Protein AF-A0A2N2AQA7-F1 (afdb_monomer)

Foldseek 3Di:
DDDPDPDDWAWPDKDKDADDP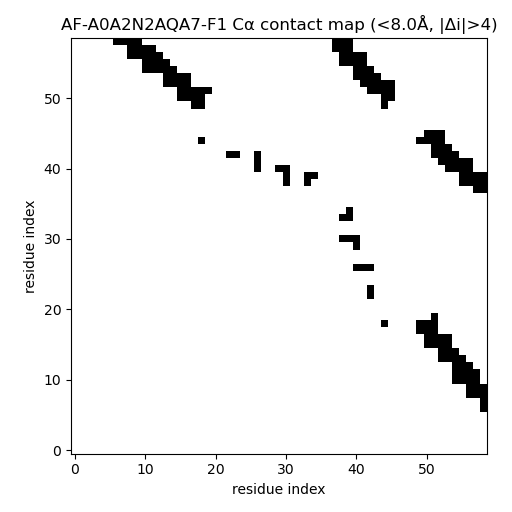CVVVVQVVCCVVCVVVQKHWDWDQDPPPRIIMITITGD

Sequence (59 aa):
MDEQNRDKLELIASKNFKPNDEMYKIVDYLNKNLKHKKVMFGLQKNSEDGTMTITIYEI

Structure (mmCIF, N/CA/C/O backbone):
data_AF-A0A2N2AQA7-F1
#
_entry.id   AF-A0A2N2AQA7-F1
#
loop_
_atom_site.group_PDB
_atom_site.id
_atom_site.type_symbol
_atom_site.label_atom_id
_atom_site.label_alt_id
_atom_site.label_comp_id
_atom_site.label_asym_id
_atom_site.label_entity_id
_atom_site.label_seq_id
_atom_site.pdbx_PDB_ins_code
_atom_site.Cartn_x
_atom_site.Cartn_y
_atom_site.Cartn_z
_atom_site.occupancy
_atom_site.B_iso_or_equiv
_atom_site.auth_seq_id
_atom_site.auth_comp_id
_atom_site.auth_asym_id
_atom_site.auth_atom_id
_atom_site.pdbx_PDB_model_num
ATOM 1 N N . MET A 1 1 ? 31.943 -0.532 -9.626 1.00 48.59 1 MET A N 1
ATOM 2 C CA . MET A 1 1 ? 31.451 0.170 -8.425 1.00 48.59 1 MET A CA 1
ATOM 3 C C . MET A 1 1 ? 30.436 1.174 -8.953 1.00 48.59 1 MET A C 1
ATOM 5 O O . MET A 1 1 ? 30.860 2.077 -9.652 1.00 48.59 1 MET A O 1
ATOM 9 N N . ASP A 1 2 ? 29.117 1.001 -8.900 1.00 45.78 2 ASP A N 1
ATOM 10 C CA . ASP A 1 2 ? 28.259 0.126 -8.099 1.00 45.78 2 ASP A CA 1
ATOM 11 C C . ASP A 1 2 ? 27.017 -0.260 -8.917 1.00 45.78 2 ASP A C 1
ATOM 13 O O . ASP A 1 2 ? 26.331 0.597 -9.468 1.00 45.78 2 ASP A O 1
ATOM 17 N N . GLU A 1 3 ? 26.732 -1.557 -9.015 1.00 49.19 3 GLU A N 1
ATOM 18 C CA . GLU A 1 3 ? 25.577 -2.100 -9.737 1.00 49.19 3 GLU A CA 1
ATOM 19 C C . GLU A 1 3 ? 24.530 -2.582 -8.717 1.00 49.19 3 GLU A C 1
ATOM 21 O O . GLU A 1 3 ? 24.245 -3.769 -8.600 1.00 49.19 3 GLU A O 1
ATOM 26 N N . GLN A 1 4 ? 24.012 -1.661 -7.896 1.00 51.66 4 GLN A N 1
ATOM 27 C CA . GLN A 1 4 ? 23.004 -1.961 -6.867 1.00 51.66 4 GLN A CA 1
ATOM 28 C C . GLN A 1 4 ? 21.981 -0.828 -6.730 1.00 51.66 4 GLN A C 1
ATOM 30 O O . GLN A 1 4 ? 22.017 -0.083 -5.757 1.00 51.66 4 GLN A O 1
ATOM 35 N N . ASN A 1 5 ? 21.079 -0.649 -7.700 1.00 50.03 5 ASN A N 1
ATOM 36 C CA . ASN A 1 5 ? 19.892 0.197 -7.478 1.00 50.03 5 ASN A CA 1
ATOM 37 C C . ASN A 1 5 ? 18.772 -0.016 -8.514 1.00 50.03 5 ASN A C 1
ATOM 39 O O . ASN A 1 5 ? 18.161 0.941 -8.973 1.00 50.03 5 ASN A O 1
ATOM 43 N N . ARG A 1 6 ? 18.507 -1.260 -8.937 1.00 49.53 6 ARG A N 1
ATOM 44 C CA . ARG A 1 6 ? 17.465 -1.529 -9.950 1.00 49.53 6 ARG A CA 1
ATOM 45 C C . ARG A 1 6 ? 16.082 -1.897 -9.399 1.00 49.53 6 ARG A C 1
ATOM 47 O O . ARG A 1 6 ? 15.171 -1.995 -10.201 1.00 49.53 6 ARG A O 1
ATOM 54 N N . ASP A 1 7 ? 15.911 -2.016 -8.079 1.00 59.84 7 ASP A N 1
ATOM 55 C CA . ASP A 1 7 ? 14.656 -2.507 -7.476 1.00 59.84 7 ASP A CA 1
ATOM 56 C C . ASP A 1 7 ? 14.225 -1.732 -6.210 1.00 59.84 7 ASP A C 1
ATOM 58 O O . ASP A 1 7 ? 13.592 -2.288 -5.309 1.00 59.84 7 ASP A O 1
ATOM 62 N N . LYS A 1 8 ? 14.609 -0.455 -6.070 1.00 70.56 8 LYS A N 1
ATOM 63 C CA . LYS A 1 8 ? 14.196 0.352 -4.911 1.00 70.56 8 LYS A CA 1
ATOM 64 C C . LYS A 1 8 ? 12.919 1.116 -5.242 1.00 70.56 8 LYS A C 1
ATOM 66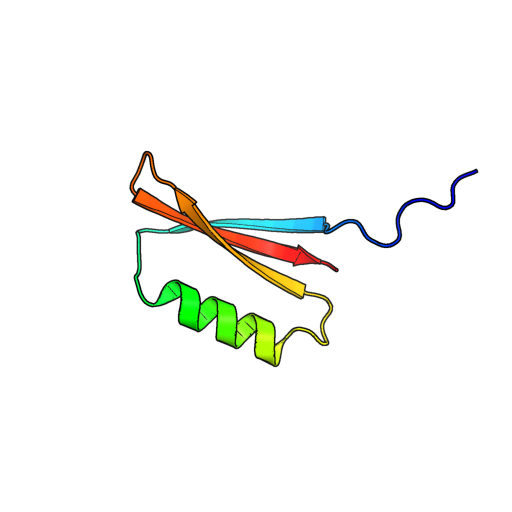 O O . LYS A 1 8 ? 12.938 1.999 -6.084 1.00 70.56 8 LYS A O 1
ATOM 71 N N . LEU A 1 9 ? 11.838 0.792 -4.532 1.00 84.06 9 LEU A N 1
ATOM 72 C CA . LEU A 1 9 ? 10.608 1.582 -4.542 1.00 84.06 9 LEU A CA 1
ATOM 73 C C . LEU A 1 9 ? 10.916 3.003 -4.054 1.00 84.06 9 LEU A C 1
ATOM 75 O O . LEU A 1 9 ? 11.245 3.192 -2.877 1.00 84.06 9 LEU A O 1
ATOM 79 N N . GLU A 1 10 ? 10.801 3.993 -4.934 1.00 92.75 10 GLU A N 1
ATOM 80 C CA . GLU A 1 10 ? 11.007 5.396 -4.572 1.00 92.75 10 GLU A CA 1
ATOM 81 C C . GLU A 1 10 ? 9.689 6.026 -4.129 1.00 92.75 10 GLU A C 1
ATOM 83 O O . GLU A 1 10 ? 8.692 5.992 -4.845 1.00 92.75 10 GLU A O 1
ATOM 88 N N . LEU A 1 11 ? 9.662 6.595 -2.922 1.00 94.25 11 LEU A N 1
ATOM 89 C CA . LEU A 1 11 ? 8.485 7.282 -2.397 1.00 94.25 11 LEU A CA 1
ATOM 90 C C . LEU A 1 11 ? 8.291 8.623 -3.119 1.00 94.25 11 LEU A C 1
ATOM 92 O O . LEU A 1 11 ? 9.061 9.554 -2.899 1.00 94.25 11 LEU A O 1
ATOM 96 N N . ILE A 1 12 ? 7.220 8.747 -3.903 1.00 95.81 12 ILE A N 1
ATOM 97 C CA . ILE A 1 12 ? 6.847 10.001 -4.574 1.00 95.81 12 ILE A CA 1
ATOM 98 C C . ILE A 1 12 ? 6.061 10.904 -3.619 1.00 95.81 12 ILE A C 1
ATOM 100 O O . ILE A 1 12 ? 6.331 12.099 -3.503 1.00 95.81 12 ILE A O 1
ATOM 104 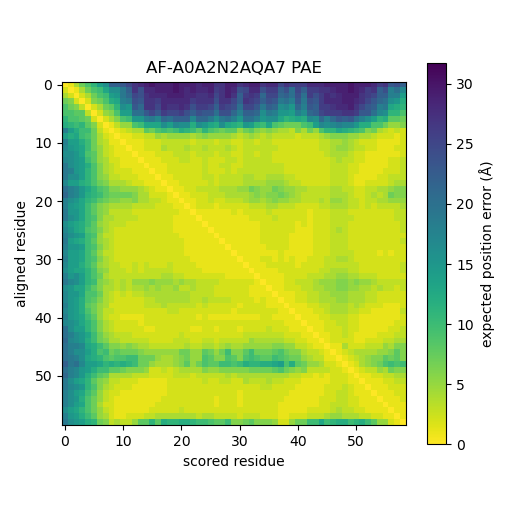N N . ALA A 1 13 ? 5.042 10.350 -2.958 1.00 96.25 13 ALA A N 1
ATOM 105 C CA . ALA A 1 13 ? 4.151 11.117 -2.094 1.00 96.25 13 ALA A CA 1
ATOM 106 C C . ALA A 1 13 ? 3.433 10.228 -1.078 1.00 96.25 13 ALA A C 1
ATOM 108 O O . ALA A 1 13 ? 3.150 9.058 -1.340 1.00 96.25 13 ALA A O 1
ATOM 109 N N . SER A 1 14 ? 3.058 10.814 0.057 1.00 96.38 14 SER A N 1
ATOM 110 C CA . SER A 1 14 ? 2.156 10.200 1.026 1.00 96.38 14 SER A CA 1
ATOM 111 C C . SER A 1 14 ? 1.168 11.223 1.575 1.00 96.38 14 SER A C 1
ATOM 113 O O . SER A 1 14 ? 1.458 12.421 1.656 1.00 96.38 14 SER A O 1
ATOM 115 N N . LYS A 1 15 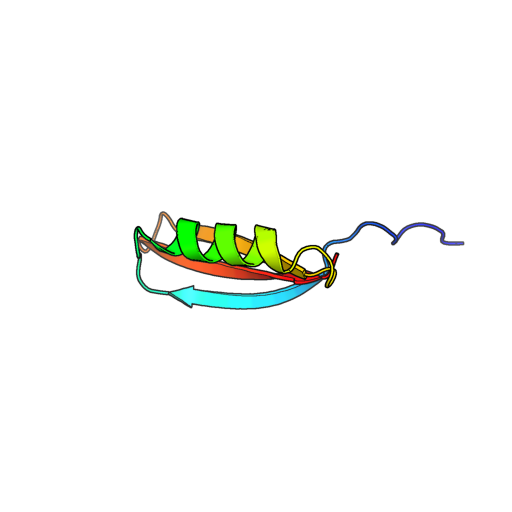? -0.036 10.765 1.927 1.00 95.81 15 LYS A N 1
ATOM 116 C CA . LYS A 1 15 ? -1.043 11.614 2.567 1.00 95.81 15 LYS A CA 1
ATOM 117 C C . LYS A 1 15 ? -1.967 10.809 3.468 1.00 95.81 15 LYS A C 1
ATOM 119 O O . LYS A 1 15 ? -2.412 9.726 3.094 1.00 95.81 15 LYS A O 1
ATOM 124 N N . ASN A 1 16 ? -2.285 11.387 4.625 1.00 95.56 16 ASN A N 1
ATOM 125 C CA . ASN A 1 16 ? -3.232 10.827 5.581 1.00 95.56 16 ASN A CA 1
ATOM 126 C C . ASN A 1 16 ? -4.657 11.292 5.274 1.00 95.56 16 ASN A C 1
ATOM 128 O O . ASN A 1 16 ? -4.904 12.450 4.924 1.00 95.56 16 ASN A O 1
ATOM 132 N N . PHE A 1 17 ? -5.595 10.376 5.452 1.00 94.44 17 PHE A N 1
ATOM 133 C CA . PHE A 1 17 ? -7.019 10.548 5.235 1.00 94.44 17 PHE A CA 1
ATOM 134 C C . PHE A 1 17 ? -7.785 9.999 6.433 1.00 94.44 17 PHE A C 1
ATOM 136 O O . PHE A 1 17 ? -7.306 9.136 7.170 1.00 94.44 17 PHE A O 1
ATOM 143 N N . LYS A 1 18 ? -9.019 10.476 6.604 1.00 94.62 18 LYS A N 1
ATOM 144 C CA . LYS A 1 18 ? -9.963 9.820 7.508 1.00 94.62 18 LYS A CA 1
ATOM 145 C C . LYS A 1 18 ? -10.203 8.376 7.036 1.00 94.62 18 LYS A C 1
ATOM 147 O O . LYS A 1 18 ? -10.165 8.138 5.825 1.00 94.62 18 LYS A O 1
ATOM 152 N N . PRO A 1 19 ? -10.459 7.434 7.957 1.00 90.62 19 PRO A N 1
ATOM 153 C CA . PRO A 1 19 ? -10.744 6.055 7.590 1.00 90.62 19 PRO A CA 1
ATOM 154 C C . PRO A 1 19 ? -11.914 5.970 6.608 1.00 90.62 19 PRO A C 1
ATOM 156 O O . PRO A 1 19 ? -12.943 6.619 6.795 1.00 90.62 19 PRO A O 1
ATOM 159 N N . ASN A 1 20 ? -11.733 5.172 5.557 1.00 92.19 20 ASN A N 1
ATOM 160 C CA . ASN A 1 20 ? -12.742 4.900 4.543 1.00 92.19 20 ASN A CA 1
ATOM 161 C C . ASN A 1 20 ? -12.624 3.441 4.088 1.00 92.19 20 ASN A C 1
ATOM 163 O O . ASN A 1 20 ? -11.604 3.034 3.529 1.00 92.19 20 ASN A O 1
ATOM 167 N N . ASP A 1 21 ? -13.687 2.669 4.295 1.00 90.31 21 ASP A N 1
ATOM 168 C CA . ASP A 1 21 ? -13.714 1.236 3.997 1.00 90.31 21 ASP A CA 1
ATOM 169 C C . ASP A 1 21 ? -13.633 0.920 2.499 1.00 90.31 21 ASP A C 1
ATOM 171 O O . ASP A 1 21 ? -13.308 -0.201 2.127 1.00 90.31 21 ASP A O 1
ATOM 175 N N . GLU A 1 22 ? -13.872 1.886 1.613 1.00 95.50 22 GLU A N 1
ATOM 176 C CA . GLU A 1 22 ? -13.756 1.708 0.163 1.00 95.50 22 GLU A CA 1
ATOM 177 C C . GLU A 1 22 ? -12.378 2.084 -0.389 1.00 95.50 22 GLU A C 1
ATOM 179 O O . GLU A 1 22 ? -12.098 1.840 -1.565 1.00 95.50 22 GLU A O 1
ATOM 184 N N . MET A 1 23 ? -11.484 2.629 0.443 1.00 94.44 23 MET A N 1
ATOM 185 C CA . MET A 1 23 ? -10.175 3.104 -0.011 1.00 94.44 23 MET A CA 1
ATOM 186 C C . MET A 1 23 ? -9.338 1.984 -0.644 1.00 94.44 23 MET A C 1
ATOM 188 O O . MET A 1 23 ? -8.633 2.213 -1.627 1.00 94.44 23 MET A O 1
ATOM 192 N N . TYR A 1 24 ? -9.463 0.747 -0.147 1.00 94.31 24 TYR A N 1
ATOM 193 C CA . TYR A 1 24 ? -8.765 -0.401 -0.732 1.00 94.31 24 TYR A CA 1
ATOM 194 C C . TYR A 1 24 ? -9.239 -0.700 -2.162 1.00 94.31 24 TYR A C 1
ATOM 196 O O . TYR A 1 24 ? -8.423 -1.088 -2.995 1.00 94.31 24 TYR A O 1
ATOM 204 N N . LYS A 1 25 ? -10.529 -0.484 -2.473 1.00 97.12 25 LYS A N 1
ATOM 205 C CA . LYS A 1 25 ? -11.084 -0.699 -3.821 1.00 97.12 25 LYS A CA 1
ATOM 206 C C . LYS A 1 25 ? -10.498 0.310 -4.803 1.00 97.12 25 LYS A C 1
ATOM 208 O O . LYS A 1 25 ? -10.140 -0.053 -5.919 1.00 97.12 25 LYS A O 1
ATOM 213 N N . ILE A 1 26 ? -10.374 1.567 -4.371 1.00 95.94 26 ILE A N 1
ATOM 214 C CA . ILE A 1 26 ? -9.765 2.640 -5.167 1.00 95.94 26 ILE A CA 1
ATOM 215 C C . ILE A 1 26 ? -8.302 2.295 -5.459 1.00 95.94 26 ILE A C 1
ATOM 217 O O . ILE A 1 26 ? -7.874 2.330 -6.611 1.00 95.94 26 ILE A O 1
ATOM 221 N N . VAL A 1 27 ? -7.546 1.907 -4.432 1.00 95.94 27 VAL A N 1
ATOM 222 C CA . VAL A 1 27 ? -6.123 1.558 -4.556 1.00 95.94 27 VAL A CA 1
ATOM 223 C C . VAL A 1 27 ? -5.917 0.329 -5.447 1.00 95.94 27 VAL A C 1
ATOM 225 O O . VAL A 1 27 ? -5.039 0.339 -6.309 1.00 95.94 27 VAL A O 1
ATOM 228 N N . ASP A 1 28 ? -6.756 -0.700 -5.315 1.00 96.94 28 ASP A N 1
ATOM 229 C CA . ASP A 1 28 ? -6.741 -1.876 -6.193 1.00 96.94 28 ASP A CA 1
ATOM 230 C C . ASP A 1 28 ? -7.038 -1.505 -7.655 1.00 96.94 28 ASP A C 1
ATOM 232 O O . ASP A 1 28 ? -6.315 -1.923 -8.564 1.00 96.94 28 ASP A O 1
ATOM 236 N N . TYR A 1 29 ? -8.044 -0.658 -7.894 1.00 97.81 29 TYR A N 1
ATOM 237 C CA . TYR A 1 29 ? -8.370 -0.167 -9.232 1.00 97.81 29 TYR A CA 1
ATOM 238 C C . TYR A 1 29 ? -7.201 0.601 -9.864 1.00 97.81 29 TYR A C 1
ATOM 240 O O . TYR A 1 29 ? -6.852 0.346 -11.021 1.00 97.81 29 TYR A O 1
ATOM 248 N N . LEU A 1 30 ? -6.553 1.496 -9.113 1.00 96.69 30 LEU A N 1
ATOM 249 C CA . LEU A 1 30 ? -5.387 2.244 -9.592 1.00 96.69 30 LEU A CA 1
ATOM 250 C C . LEU A 1 30 ? -4.225 1.305 -9.924 1.00 96.69 30 LEU A C 1
ATOM 252 O O . LEU A 1 30 ? -3.682 1.372 -11.026 1.00 96.69 30 LEU A O 1
ATOM 256 N N . ASN A 1 31 ? -3.894 0.375 -9.028 1.00 95.62 31 ASN A N 1
ATOM 257 C CA . ASN A 1 31 ? -2.819 -0.587 -9.258 1.00 95.62 31 ASN A CA 1
ATOM 258 C C . ASN A 1 31 ? -3.103 -1.490 -10.469 1.00 95.62 31 ASN A C 1
ATOM 260 O O . ASN A 1 31 ? -2.203 -1.750 -11.261 1.00 95.62 31 ASN A O 1
ATOM 264 N N . LYS A 1 32 ? -4.336 -1.959 -10.678 1.00 97.00 32 LYS A N 1
ATOM 265 C CA . LYS A 1 32 ? -4.675 -2.789 -11.851 1.00 97.00 32 LYS A CA 1
ATOM 266 C C . LYS A 1 32 ? -4.517 -2.043 -13.175 1.00 97.00 32 LYS A C 1
ATOM 268 O O . LYS A 1 32 ? -4.064 -2.642 -14.146 1.00 97.00 32 LYS A O 1
ATOM 273 N N . ASN A 1 33 ? -4.850 -0.755 -13.205 1.00 97.50 33 ASN A N 1
ATOM 274 C CA . ASN A 1 33 ? -4.881 0.023 -14.442 1.00 97.50 33 ASN A 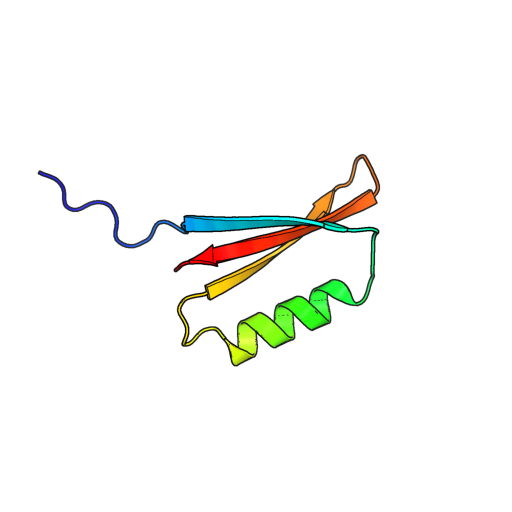CA 1
ATOM 275 C C . ASN A 1 33 ? -3.594 0.816 -14.714 1.00 97.50 33 ASN A C 1
ATOM 277 O O . ASN A 1 33 ? -3.325 1.134 -15.868 1.00 97.50 33 ASN A O 1
ATOM 281 N N . LEU A 1 34 ? -2.779 1.125 -13.699 1.00 95.50 34 LEU A N 1
ATOM 282 C CA . LEU A 1 34 ? -1.600 1.996 -13.830 1.00 95.50 34 LEU A CA 1
ATOM 283 C C . LEU A 1 34 ? -0.250 1.290 -13.645 1.00 95.50 34 LEU A C 1
ATOM 285 O O . LEU A 1 34 ? 0.777 1.939 -13.806 1.00 95.50 34 LEU A O 1
ATOM 289 N N . LYS A 1 35 ? -0.215 -0.031 -13.415 1.00 87.00 35 LYS A N 1
ATOM 290 C CA . LYS A 1 35 ? 1.032 -0.829 -13.341 1.00 87.00 35 LYS A CA 1
ATOM 291 C C . LYS A 1 35 ? 2.018 -0.560 -14.483 1.00 87.00 35 LYS A C 1
ATOM 293 O O . LYS A 1 35 ? 3.219 -0.486 -14.263 1.00 87.00 35 LYS A O 1
ATOM 298 N N . HIS A 1 36 ? 1.509 -0.382 -15.703 1.00 92.62 36 HIS A N 1
ATOM 299 C CA . HIS A 1 36 ? 2.324 -0.107 -16.891 1.00 92.62 36 HIS A CA 1
ATOM 300 C C . HIS A 1 36 ? 3.062 1.241 -16.833 1.00 92.62 36 HIS A C 1
ATOM 302 O O . HIS A 1 36 ? 4.027 1.441 -17.563 1.00 92.62 36 HIS A O 1
ATOM 308 N N . LYS A 1 37 ? 2.618 2.162 -15.970 1.00 94.38 37 LYS A N 1
ATOM 309 C CA . LYS A 1 37 ? 3.247 3.466 -15.752 1.00 94.38 37 LYS A CA 1
ATOM 310 C C . LYS A 1 37 ? 4.338 3.439 -14.688 1.00 94.38 37 LYS A C 1
ATOM 312 O O . LYS A 1 37 ? 4.793 4.510 -14.312 1.00 94.38 37 LYS A O 1
ATOM 317 N N . LYS A 1 38 ? 4.728 2.256 -14.195 1.00 93.12 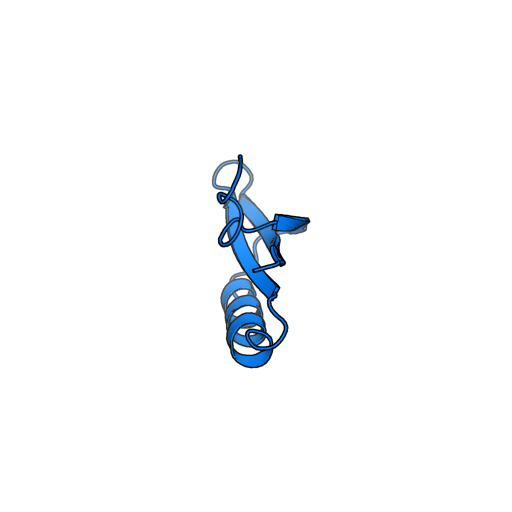38 LYS A N 1
ATOM 318 C CA . LYS A 1 38 ? 5.752 2.115 -13.150 1.00 93.12 38 LYS A CA 1
ATOM 319 C C . LYS A 1 38 ? 5.417 2.877 -11.863 1.00 93.12 38 LYS A C 1
ATOM 321 O O . LYS A 1 38 ? 6.297 3.348 -11.162 1.00 93.12 38 LYS A O 1
ATOM 326 N N . VAL A 1 39 ? 4.126 2.986 -11.546 1.00 93.94 39 VAL A N 1
ATOM 327 C CA . VAL A 1 39 ? 3.655 3.565 -10.284 1.00 93.94 39 VAL A CA 1
ATOM 328 C C . VAL A 1 39 ? 2.862 2.537 -9.491 1.00 93.94 39 VAL A C 1
ATOM 330 O O . VAL A 1 39 ? 2.071 1.776 -10.057 1.00 93.94 39 VAL A O 1
ATOM 333 N N . MET A 1 40 ? 3.057 2.533 -8.176 1.00 94.44 40 MET A N 1
ATOM 334 C CA . MET A 1 40 ? 2.324 1.698 -7.230 1.00 94.44 40 MET A CA 1
ATOM 335 C C . MET A 1 40 ? 1.668 2.560 -6.160 1.00 94.44 40 MET A C 1
ATOM 337 O O . MET A 1 40 ? 2.281 3.466 -5.600 1.00 94.44 40 MET A O 1
ATOM 341 N N . PHE A 1 41 ? 0.425 2.229 -5.836 1.00 96.50 41 PHE A N 1
ATOM 342 C CA . PHE A 1 41 ? -0.340 2.866 -4.777 1.00 96.50 41 PHE A CA 1
ATOM 343 C C . PHE A 1 41 ? -0.403 1.925 -3.571 1.00 96.50 41 PHE A C 1
ATOM 345 O O . PHE A 1 41 ? -0.873 0.791 -3.680 1.00 96.50 41 PHE A O 1
ATOM 352 N N . GLY A 1 42 ? 0.083 2.392 -2.426 1.00 95.00 42 GLY A N 1
ATOM 353 C CA . GLY A 1 42 ? -0.019 1.728 -1.132 1.00 95.00 42 GLY A CA 1
ATOM 354 C C . GLY A 1 42 ? -1.181 2.279 -0.311 1.00 95.00 42 GLY A C 1
ATOM 355 O O . GLY A 1 42 ? -1.553 3.445 -0.447 1.00 95.00 42 GLY A O 1
ATOM 356 N N . LEU A 1 43 ? -1.734 1.437 0.560 1.00 96.25 43 LEU A N 1
ATOM 357 C CA . LEU A 1 43 ? -2.726 1.820 1.559 1.00 96.25 43 LEU A CA 1
ATOM 358 C C . LEU A 1 43 ? -2.350 1.198 2.895 1.00 96.25 43 LEU A C 1
ATOM 360 O O . LEU A 1 43 ? -2.238 -0.023 2.998 1.00 96.25 43 LEU A O 1
ATOM 364 N N . GLN A 1 44 ? -2.204 2.029 3.917 1.00 94.88 44 GLN A N 1
ATOM 365 C CA . GLN A 1 44 ? -1.947 1.587 5.280 1.00 94.88 44 GLN A CA 1
ATOM 366 C C . GLN A 1 44 ? -2.993 2.187 6.213 1.00 94.88 44 GLN A C 1
ATOM 368 O O . GLN A 1 44 ? -3.302 3.371 6.126 1.00 94.88 44 GLN A O 1
ATOM 373 N N . LYS A 1 45 ? -3.537 1.374 7.118 1.00 92.62 45 LYS A N 1
ATOM 374 C CA . LYS A 1 45 ? -4.362 1.862 8.224 1.00 92.62 45 LYS A CA 1
ATOM 375 C C . LYS A 1 45 ? -3.450 2.125 9.416 1.00 92.62 45 LYS A C 1
ATOM 377 O O . LYS A 1 45 ? -2.699 1.236 9.814 1.00 92.62 45 LYS A O 1
ATOM 382 N N . ASN A 1 46 ? -3.508 3.328 9.964 1.00 91.25 46 ASN A N 1
ATOM 383 C CA . ASN A 1 46 ? -2.842 3.658 11.209 1.00 91.25 46 ASN A CA 1
ATOM 384 C C . ASN A 1 46 ? -3.747 3.235 12.376 1.00 91.25 46 ASN A C 1
ATOM 386 O O . ASN A 1 46 ? -4.886 3.687 12.500 1.00 91.25 46 ASN A O 1
ATOM 390 N N . SER A 1 47 ? -3.258 2.309 13.198 1.00 85.12 47 SER A N 1
ATOM 391 C CA . SER A 1 47 ? -4.015 1.750 14.321 1.00 85.12 47 SER A CA 1
ATOM 392 C C . SER A 1 47 ? -4.129 2.710 15.508 1.00 85.12 47 SER A C 1
ATOM 394 O O . SER A 1 47 ? -5.026 2.526 16.324 1.00 85.12 47 SER A O 1
ATOM 396 N N . GLU A 1 48 ? -3.253 3.714 15.614 1.00 86.25 48 GLU A N 1
ATOM 397 C CA . GLU A 1 48 ? -3.225 4.640 16.756 1.00 86.25 48 GLU A CA 1
ATOM 398 C C . GLU A 1 48 ? -4.285 5.743 16.647 1.00 86.25 48 GLU A C 1
ATOM 400 O O . GLU A 1 48 ? -4.979 6.035 17.618 1.00 86.25 48 GLU A O 1
ATOM 405 N N . ASP A 1 49 ? -4.446 6.335 15.463 1.00 84.88 49 ASP A N 1
ATOM 406 C CA . ASP A 1 49 ? -5.376 7.447 15.211 1.00 84.88 49 ASP A CA 1
ATOM 407 C C . ASP A 1 49 ? -6.564 7.053 14.310 1.00 84.88 49 ASP A C 1
ATOM 409 O O . ASP A 1 49 ? -7.443 7.868 14.020 1.00 84.88 49 ASP A O 1
ATOM 413 N N . GLY A 1 50 ? -6.601 5.796 13.858 1.00 87.75 50 GLY A N 1
ATOM 414 C CA . GLY A 1 50 ? -7.622 5.267 12.959 1.00 87.75 50 GLY A CA 1
ATOM 415 C C . GLY A 1 50 ? -7.556 5.834 11.540 1.00 87.75 50 GLY A C 1
ATOM 416 O O . GLY A 1 50 ? -8.444 5.538 10.741 1.00 87.75 50 GLY A O 1
ATOM 417 N N . THR A 1 51 ? -6.551 6.643 11.203 1.00 93.69 51 THR A N 1
ATOM 418 C CA . THR A 1 51 ? -6.406 7.241 9.872 1.00 93.69 51 THR A CA 1
ATOM 419 C C . THR A 1 51 ? -5.931 6.220 8.843 1.00 93.69 51 THR A C 1
ATOM 421 O O . THR A 1 51 ? -5.519 5.103 9.158 1.00 93.69 51 THR A O 1
ATOM 424 N N . MET A 1 52 ? -6.031 6.585 7.570 1.00 95.62 52 MET A N 1
ATOM 425 C CA . MET A 1 52 ? -5.489 5.805 6.465 1.00 95.62 52 MET A CA 1
ATOM 426 C C . MET A 1 52 ? -4.479 6.637 5.694 1.00 95.62 52 MET A C 1
ATOM 428 O O . MET A 1 52 ? -4.774 7.763 5.299 1.00 95.62 52 MET A O 1
ATOM 432 N N . THR A 1 53 ? -3.309 6.076 5.435 1.00 96.38 53 THR A N 1
ATOM 433 C CA . THR A 1 53 ? -2.266 6.696 4.625 1.00 96.38 53 THR A CA 1
ATOM 434 C C . THR A 1 53 ? -2.276 6.068 3.242 1.00 96.38 53 THR A C 1
ATOM 436 O O . THR A 1 53 ? -2.148 4.850 3.108 1.00 96.38 53 THR A O 1
ATOM 439 N N . ILE A 1 54 ? -2.425 6.902 2.215 1.00 96.69 54 ILE A N 1
ATOM 440 C CA . ILE A 1 54 ? -2.142 6.508 0.834 1.00 96.69 54 ILE A CA 1
ATOM 441 C C . ILE A 1 54 ? -0.706 6.896 0.529 1.00 96.69 54 ILE A C 1
ATOM 443 O O . ILE A 1 54 ? -0.287 8.016 0.838 1.00 96.69 54 ILE A O 1
ATOM 447 N N . THR A 1 55 ? 0.005 5.993 -0.131 1.00 97.25 55 THR A N 1
ATOM 448 C CA . THR A 1 55 ? 1.388 6.197 -0.547 1.00 97.25 55 THR A CA 1
ATOM 449 C C . THR A 1 55 ? 1.524 5.949 -2.040 1.00 97.25 55 THR A C 1
ATOM 451 O O . THR A 1 55 ? 0.874 5.053 -2.572 1.00 97.25 55 THR A O 1
ATOM 454 N N . ILE A 1 56 ? 2.345 6.735 -2.726 1.00 96.81 56 ILE A N 1
ATOM 455 C CA . ILE A 1 56 ? 2.635 6.578 -4.1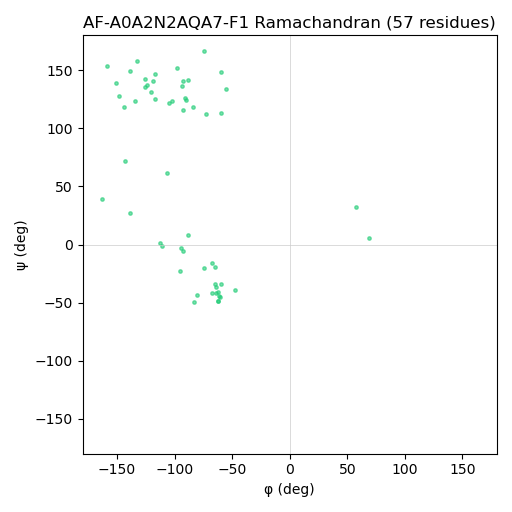52 1.00 96.81 56 ILE A CA 1
ATOM 456 C C . ILE A 1 56 ? 4.121 6.277 -4.288 1.00 96.81 56 ILE A C 1
ATOM 458 O O . ILE A 1 56 ? 4.946 7.051 -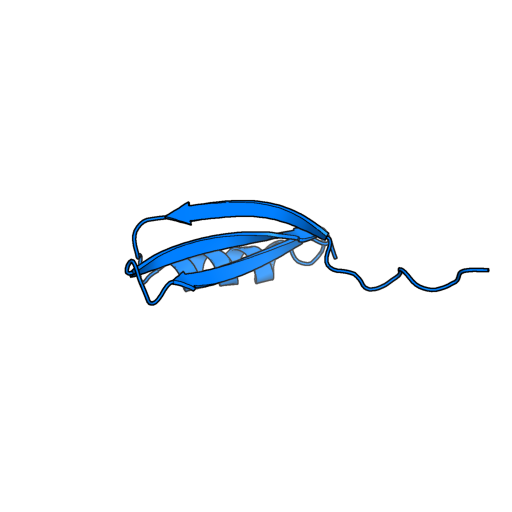3.801 1.00 96.81 56 ILE A O 1
ATOM 462 N N . TYR A 1 57 ? 4.439 5.172 -4.953 1.00 95.62 57 TYR A N 1
ATOM 463 C CA . TYR A 1 57 ? 5.800 4.738 -5.236 1.00 95.62 57 TYR A CA 1
ATOM 464 C C . TYR A 1 57 ? 6.061 4.695 -6.739 1.00 95.62 57 TYR A C 1
ATOM 466 O O . TYR A 1 57 ? 5.153 4.353 -7.500 1.00 95.62 57 TYR A O 1
ATOM 474 N N . GLU A 1 58 ? 7.291 4.987 -7.144 1.00 93.12 58 GLU A N 1
ATOM 475 C CA . GLU A 1 58 ? 7.830 4.639 -8.462 1.00 93.12 58 GLU A CA 1
ATOM 476 C C . GLU A 1 58 ? 8.552 3.282 -8.385 1.00 93.12 58 GLU A C 1
ATOM 478 O O . GLU A 1 58 ? 9.187 2.987 -7.367 1.00 93.12 58 GLU A O 1
ATOM 483 N N . ILE A 1 59 ? 8.400 2.447 -9.422 1.00 85.19 59 ILE A N 1
ATOM 484 C CA . ILE A 1 59 ? 8.921 1.066 -9.510 1.00 85.19 59 ILE A CA 1
ATOM 485 C C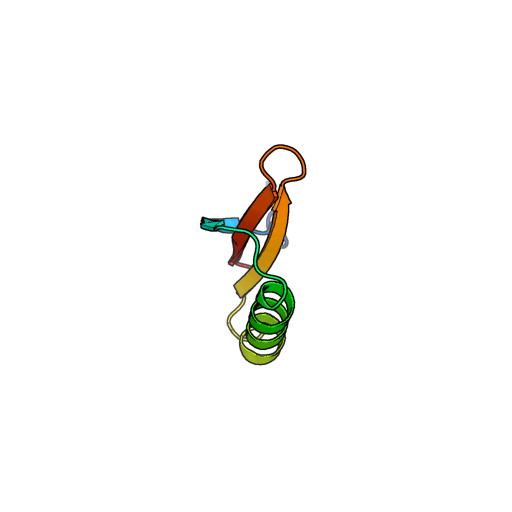 . ILE A 1 59 ? 9.883 0.893 -10.689 1.00 85.19 59 ILE A C 1
ATOM 487 O O . ILE A 1 59 ? 9.530 1.305 -11.820 1.00 85.19 59 ILE A O 1
#

Mean predicted aligned error: 6.07 Å

Nearest PDB structures (foldseek):
  7oqe-assembly1_G  TM=6.072E-01  e=1.549E-01  Saccharomyces cerevisiae
  7dg2-assembly1_A  TM=6.057E-01  e=1.549E-01  Xenopus laevis
  2f1f-assembly1_A  TM=5.411E-01  e=3.256E+00  Escherichia coli
  6bw5-assembly2_C  TM=4.466E-01  e=8.295E-01  Homo sapiens
  8hdz-assembly1_A  TM=5.215E-01  e=5.697E+00  Monkeypox virus

Radius of gyration: 13.73 Å; Cα contacts (8 Å, |Δi|>4): 87; chains: 1; bounding box: 45×14×34 Å

pLDDT: mean 88.22, std 14.57, range [45.78, 97.81]

Solvent-accessible surface area (backbone atoms only — not comparable to full-atom values): 3613 Å² total; per-residue (Å²): 141,79,97,80,79,91,82,67,73,41,79,75,48,74,51,78,38,76,65,58,93,60,53,62,58,55,38,50,52,49,38,74,74,35,48,91,71,35,41,43,57,47,80,45,75,40,84,88,81,52,29,25,36,42,34,36,27,39,103

Secondary structure (DSSP, 8-state):
-----SS--EEEEEEEE---TTHHHHHHHHHHHHGGGTEEEEEEE-TTT--EEEEEEE-